Protein AF-A0A3M2G3R8-F1 (afdb_monomer)

Secondary structure (DSSP, 8-state):
-TTHHHHHHHHHHT----PPPTTS-HHHHHHHHHHHHHHHHHHHHHHHHHHHHHHHHHHHHHS-HHHHHHHHTS---HHHHHHHHHHHHHHHHHHHHHHHHTS-HHHHHHHHS-----SHHHHT----

pLDDT: mean 72.41, std 13.6, range [42.31, 92.12]

Solvent-accessible surface area (backbone atoms only — not comparable to full-atom values): 7640 Å² total; per-residue (Å²): 111,77,71,47,51,64,51,44,50,51,62,59,66,53,67,73,73,68,79,70,71,93,89,58,68,57,68,61,60,50,54,52,54,50,50,53,51,51,52,50,51,52,54,51,52,52,51,52,51,51,52,28,51,51,39,39,56,47,42,72,74,71,54,58,60,67,65,50,17,67,74,72,72,46,87,76,48,76,66,54,50,51,52,52,20,46,54,53,35,52,51,50,53,50,51,50,53,49,55,58,69,70,55,53,68,66,59,56,46,54,71,74,41,75,81,75,86,64,74,68,64,64,74,67,59,77,90,125

Radius of gyration: 24.63 Å; Cα contacts (8 Å, |Δi|>4): 35; chains: 1; bounding box: 46×46×80 Å

Foldseek 3Di:
DLVVVLVVVVVVLVVVPDPDDPDDPPVVVVVVSVVVSVVVSVVVVVVLVVQLVVLLVVCVVPPDQVVVCVVVVHRDDSVSSSVVSSVVSVVVVVVVVVVVVVDDPVNVCVVVDVPDDDPVVVVPDDDD

Structure (mmCIF, N/CA/C/O backbone):
data_AF-A0A3M2G3R8-F1
#
_entry.id   AF-A0A3M2G3R8-F1
#
loop_
_atom_site.group_PDB
_atom_site.id
_atom_site.type_symbol
_atom_site.label_atom_id
_atom_site.label_alt_id
_atom_site.label_comp_id
_atom_site.label_asym_id
_atom_site.label_entity_id
_atom_site.label_seq_id
_atom_site.pdbx_PDB_ins_code
_atom_site.Cartn_x
_atom_site.Cartn_y
_atom_site.Cartn_z
_atom_site.occupancy
_atom_site.B_iso_or_equiv
_atom_site.auth_seq_id
_atom_site.auth_comp_id
_atom_site.auth_asym_id
_atom_site.auth_atom_id
_atom_site.pdbx_PDB_model_num
ATOM 1 N N . LEU A 1 1 ? 2.621 -13.246 3.228 1.00 53.41 1 LEU A N 1
ATOM 2 C CA . LEU A 1 1 ? 2.090 -12.789 1.923 1.00 53.41 1 LEU A CA 1
ATOM 3 C C . LEU A 1 1 ? 2.399 -11.322 1.632 1.00 53.41 1 LEU A C 1
ATOM 5 O O . LEU A 1 1 ? 3.112 -11.093 0.673 1.00 53.41 1 LEU A O 1
ATOM 9 N N . GLY A 1 2 ? 1.994 -10.328 2.431 1.00 52.25 2 GLY A N 1
ATOM 10 C CA . GLY A 1 2 ? 2.169 -8.938 1.958 1.00 52.25 2 GLY A CA 1
ATOM 11 C C . GLY A 1 2 ? 3.574 -8.309 2.031 1.00 52.25 2 GLY A C 1
ATOM 12 O O . GLY A 1 2 ? 3.757 -7.271 1.418 1.00 52.25 2 GLY A O 1
ATOM 13 N N . ILE A 1 3 ? 4.599 -8.910 2.670 1.00 48.69 3 ILE A N 1
ATOM 14 C CA . ILE A 1 3 ? 6.002 -8.450 2.438 1.00 48.69 3 ILE A CA 1
ATOM 15 C C . ILE A 1 3 ? 6.475 -9.013 1.090 1.00 48.69 3 ILE A C 1
ATOM 17 O O . ILE A 1 3 ? 7.320 -8.450 0.408 1.00 48.69 3 ILE A O 1
ATOM 21 N N . GLY A 1 4 ? 5.859 -10.123 0.679 1.00 53.94 4 GLY A N 1
ATOM 22 C CA . GLY A 1 4 ? 6.132 -10.815 -0.563 1.00 53.94 4 GLY A CA 1
ATOM 23 C C . GLY A 1 4 ? 5.733 -10.016 -1.791 1.00 53.94 4 GLY A C 1
ATOM 24 O O . GLY A 1 4 ? 6.332 -10.244 -2.815 1.00 53.94 4 GLY A O 1
ATOM 25 N N . VAL A 1 5 ? 4.799 -9.065 -1.728 1.00 61.03 5 VAL A N 1
ATOM 26 C CA . VAL A 1 5 ? 4.413 -8.291 -2.922 1.00 61.03 5 VAL A CA 1
ATOM 27 C C . VAL A 1 5 ? 5.521 -7.319 -3.351 1.00 61.03 5 VAL A C 1
ATOM 29 O O . VAL A 1 5 ? 5.982 -7.456 -4.478 1.00 61.03 5 VAL A O 1
ATOM 32 N N . PRO A 1 6 ? 6.053 -6.422 -2.493 1.00 55.19 6 PRO A N 1
ATOM 33 C CA . PRO A 1 6 ? 7.213 -5.611 -2.868 1.00 55.19 6 PRO A CA 1
ATOM 34 C C . PRO A 1 6 ? 8.477 -6.455 -3.090 1.00 55.19 6 PRO A C 1
ATOM 36 O O . PRO A 1 6 ? 9.268 -6.133 -3.968 1.00 55.19 6 PRO A O 1
ATOM 39 N N . VAL A 1 7 ? 8.658 -7.565 -2.363 1.00 53.53 7 VAL A N 1
ATOM 40 C CA . VAL A 1 7 ? 9.801 -8.477 -2.567 1.00 53.53 7 VAL A CA 1
ATOM 41 C C . VAL A 1 7 ? 9.703 -9.251 -3.888 1.00 53.53 7 VAL A C 1
ATOM 43 O O . VAL A 1 7 ? 10.709 -9.413 -4.563 1.00 53.53 7 VAL A O 1
ATOM 46 N N . VAL A 1 8 ? 8.518 -9.701 -4.305 1.00 60.44 8 VAL A N 1
ATOM 47 C CA . VAL A 1 8 ? 8.288 -10.362 -5.602 1.00 60.44 8 VAL A CA 1
ATOM 48 C C . VAL A 1 8 ? 8.349 -9.342 -6.725 1.00 60.44 8 VAL A C 1
ATOM 50 O O . VAL A 1 8 ? 8.957 -9.638 -7.737 1.00 60.44 8 VAL A 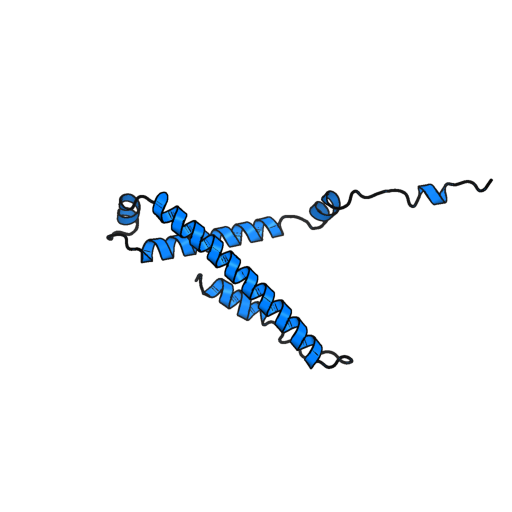O 1
ATOM 53 N N . VAL A 1 9 ? 7.826 -8.125 -6.545 1.00 56.41 9 VAL A N 1
ATOM 54 C CA . VAL A 1 9 ? 8.047 -7.025 -7.495 1.00 56.41 9 VAL A CA 1
ATOM 55 C C . VAL A 1 9 ? 9.542 -6.748 -7.638 1.00 56.41 9 VAL A C 1
ATOM 57 O O . VAL A 1 9 ? 10.000 -6.618 -8.760 1.00 56.41 9 VAL A O 1
ATOM 60 N N . LEU A 1 10 ? 10.332 -6.753 -6.562 1.00 58.97 10 LEU A N 1
ATOM 61 C CA . LEU A 1 10 ? 11.794 -6.641 -6.637 1.00 58.97 10 LEU A CA 1
ATOM 62 C C . LEU A 1 10 ? 12.451 -7.816 -7.373 1.00 58.97 10 LEU A C 1
ATOM 64 O O . LEU A 1 10 ? 13.301 -7.595 -8.225 1.00 58.97 10 LEU A O 1
ATOM 68 N N . VAL A 1 11 ? 12.064 -9.053 -7.059 1.00 58.12 11 VAL A N 1
ATOM 69 C CA . VAL A 1 11 ? 12.643 -10.276 -7.647 1.00 58.12 11 VAL A CA 1
ATOM 70 C C . VAL A 1 11 ? 12.239 -10.459 -9.116 1.00 58.12 11 VAL A C 1
ATOM 72 O O . VAL A 1 11 ? 13.046 -10.932 -9.905 1.00 58.12 11 VAL A O 1
ATOM 75 N N . VAL A 1 12 ? 11.026 -10.056 -9.498 1.00 56.59 12 VAL A N 1
ATOM 76 C CA . VAL A 1 12 ? 10.495 -10.114 -10.873 1.00 56.59 12 VAL A CA 1
ATOM 77 C C . VAL A 1 12 ? 10.918 -8.891 -11.685 1.00 56.59 12 VAL A C 1
ATOM 79 O O . VAL A 1 12 ? 11.179 -9.014 -12.870 1.00 56.59 12 VAL A O 1
ATOM 82 N N . SER A 1 13 ? 11.078 -7.716 -11.073 1.00 52.50 13 SER A N 1
ATOM 83 C CA . SER A 1 13 ? 11.690 -6.563 -11.759 1.00 52.50 13 SER A CA 1
ATOM 84 C C . SER A 1 13 ? 13.213 -6.698 -11.871 1.00 52.50 13 SER A C 1
ATOM 86 O O . SER A 1 13 ? 13.836 -6.019 -12.683 1.00 52.50 13 SER A O 1
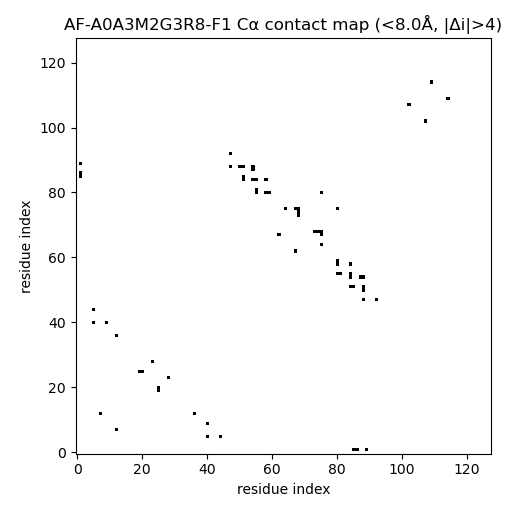ATOM 88 N N . ALA A 1 14 ? 13.818 -7.602 -11.091 1.00 49.66 14 ALA A N 1
ATOM 89 C CA . ALA A 1 14 ? 15.188 -8.070 -11.284 1.00 49.66 14 ALA A CA 1
ATOM 90 C C . ALA A 1 14 ? 15.341 -9.010 -12.497 1.00 49.66 14 ALA A C 1
ATOM 92 O O . ALA A 1 14 ? 16.427 -9.553 -12.698 1.00 49.66 14 ALA A O 1
ATOM 93 N N . ASP A 1 15 ? 14.327 -9.119 -13.365 1.00 49.16 15 ASP A N 1
ATOM 94 C CA . ASP A 1 15 ? 14.453 -9.704 -14.708 1.00 49.16 15 ASP A CA 1
ATOM 95 C C . ASP A 1 15 ? 15.342 -8.870 -15.661 1.00 49.16 15 ASP A C 1
ATOM 97 O O . ASP A 1 15 ? 15.411 -9.109 -16.858 1.00 49.16 15 ASP A O 1
ATOM 101 N N . LEU A 1 16 ? 16.149 -7.943 -15.132 1.00 46.34 16 LEU A N 1
ATOM 102 C CA . LEU A 1 16 ? 17.325 -7.387 -15.810 1.00 46.34 16 LEU A CA 1
ATOM 103 C C . LEU A 1 16 ? 18.528 -8.341 -15.738 1.00 46.34 16 LEU A C 1
ATOM 105 O O . LEU A 1 16 ? 19.676 -7.935 -15.558 1.00 46.34 16 LEU A O 1
ATOM 109 N N . TRP A 1 17 ? 18.268 -9.628 -15.950 1.00 52.16 17 TRP A N 1
ATOM 110 C CA . TRP A 1 17 ? 19.279 -10.613 -16.321 1.00 52.16 17 TRP A CA 1
ATOM 111 C C . TRP A 1 17 ? 19.597 -10.551 -17.826 1.00 52.16 17 TRP A C 1
ATOM 113 O O . TRP A 1 17 ? 20.015 -11.545 -18.425 1.00 52.16 17 TRP A O 1
ATOM 123 N N . GLU A 1 18 ? 19.418 -9.390 -18.466 1.00 42.31 18 GLU A N 1
ATOM 124 C CA . GLU A 1 18 ? 19.682 -9.240 -19.892 1.00 42.31 18 GLU A CA 1
ATOM 125 C C . GLU A 1 18 ? 21.175 -8.992 -20.140 1.00 42.31 18 GLU A C 1
ATOM 127 O O . GLU A 1 18 ? 21.725 -7.891 -20.038 1.00 42.31 18 GLU A O 1
ATOM 132 N N . ARG A 1 19 ? 21.845 -10.109 -20.436 1.00 52.69 19 ARG A N 1
ATOM 133 C CA . ARG A 1 19 ? 23.193 -10.196 -20.997 1.00 52.69 19 ARG A CA 1
ATOM 134 C C . ARG A 1 19 ? 23.256 -9.319 -22.246 1.00 52.69 19 ARG A C 1
ATOM 136 O O . ARG A 1 19 ? 22.532 -9.550 -23.204 1.00 52.69 19 ARG A O 1
ATOM 143 N N . GLY A 1 20 ? 24.104 -8.292 -22.208 1.00 49.84 20 GLY A N 1
ATOM 144 C CA . GLY A 1 20 ? 23.960 -7.162 -23.121 1.00 49.84 20 GLY A CA 1
ATOM 145 C C . GLY A 1 20 ? 24.155 -7.458 -24.609 1.00 49.84 20 GLY A C 1
ATOM 146 O O . GLY A 1 20 ? 24.892 -8.366 -24.984 1.00 49.84 20 GLY A O 1
ATOM 147 N N . GLY A 1 21 ? 23.564 -6.603 -25.439 1.00 47.50 21 GLY A N 1
ATOM 148 C CA . GLY A 1 21 ? 23.777 -6.546 -26.884 1.00 47.50 21 GLY A CA 1
ATOM 149 C C . GLY A 1 21 ? 24.892 -5.576 -27.286 1.00 47.50 21 GLY A C 1
ATOM 150 O O . GLY A 1 21 ? 25.214 -4.630 -26.565 1.00 47.50 21 GLY A O 1
ATOM 151 N N . ASP A 1 22 ? 25.513 -5.871 -28.422 1.00 53.53 22 ASP A N 1
ATOM 152 C CA . ASP A 1 22 ? 26.754 -5.277 -28.911 1.00 53.53 22 ASP A CA 1
ATOM 153 C C . ASP A 1 22 ? 26.608 -3.806 -29.342 1.00 53.53 22 ASP A C 1
ATOM 155 O O . ASP A 1 22 ? 25.718 -3.452 -30.109 1.00 53.53 22 ASP A O 1
ATOM 159 N N . GLY A 1 23 ? 27.525 -2.949 -28.871 1.00 57.56 23 GLY A N 1
ATOM 160 C CA . GLY A 1 23 ? 27.742 -1.597 -29.413 1.00 57.56 23 GLY A CA 1
ATOM 161 C C . GLY A 1 23 ? 27.763 -0.451 -28.393 1.00 57.56 23 GLY A C 1
ATOM 162 O O . GLY A 1 23 ? 28.436 0.550 -28.623 1.00 57.56 23 GLY A O 1
ATOM 163 N N . VAL A 1 24 ? 27.118 -0.603 -27.233 1.00 56.00 24 VAL A N 1
ATOM 164 C CA . VAL A 1 24 ? 27.197 0.343 -26.099 1.00 56.00 24 VAL A CA 1
ATOM 165 C C . VAL A 1 24 ? 27.927 -0.346 -24.946 1.00 56.00 24 VAL A C 1
ATOM 167 O O . VAL A 1 24 ? 27.760 -1.549 -24.746 1.00 56.00 24 VAL A O 1
ATOM 170 N N . ARG A 1 25 ? 28.754 0.379 -24.173 1.00 60.22 25 ARG A N 1
ATOM 171 C CA . ARG A 1 25 ? 29.361 -0.163 -22.942 1.00 60.22 25 ARG A CA 1
ATOM 172 C C . ARG A 1 25 ? 28.232 -0.690 -22.049 1.00 60.22 25 ARG A C 1
ATOM 174 O O . ARG A 1 25 ? 27.542 0.104 -21.418 1.00 60.22 25 ARG A O 1
ATOM 181 N N . ARG A 1 26 ? 28.052 -2.019 -22.011 1.00 57.88 26 ARG A N 1
ATOM 182 C CA . ARG A 1 26 ? 26.993 -2.752 -21.281 1.00 57.88 26 ARG A CA 1
ATOM 183 C C . ARG A 1 26 ? 26.772 -2.212 -19.857 1.00 57.88 26 ARG A C 1
ATOM 185 O O . ARG A 1 26 ? 25.651 -2.121 -19.381 1.00 57.88 26 ARG A O 1
ATOM 192 N N . GLU A 1 27 ? 27.851 -1.765 -19.230 1.00 56.12 27 GLU A N 1
ATOM 193 C CA . GLU A 1 27 ? 27.914 -1.141 -17.908 1.00 56.12 27 GLU A CA 1
ATOM 194 C C . GLU A 1 27 ? 27.058 0.137 -17.754 1.00 56.12 27 GLU A C 1
ATOM 196 O O . GLU A 1 27 ? 26.409 0.324 -16.729 1.00 56.12 27 GLU A O 1
ATOM 201 N N . GLN A 1 28 ? 26.985 0.998 -18.774 1.00 59.56 28 GLN A N 1
ATOM 202 C CA . GLN A 1 28 ? 26.231 2.258 -18.714 1.00 59.56 28 GLN A CA 1
ATOM 203 C C . GLN A 1 28 ? 24.715 2.033 -18.816 1.00 59.56 28 GLN A C 1
ATOM 205 O O . GLN A 1 28 ? 23.939 2.708 -18.141 1.00 59.56 28 GLN A O 1
ATOM 210 N N . VAL A 1 29 ? 24.300 1.044 -19.612 1.00 60.47 29 VAL A N 1
ATOM 211 C CA . VAL A 1 29 ? 22.892 0.632 -19.739 1.00 60.47 29 VAL A CA 1
ATOM 212 C C . VAL A 1 29 ? 22.409 -0.026 -18.442 1.00 60.47 29 VAL A C 1
ATOM 214 O O . VAL A 1 29 ? 21.307 0.256 -17.975 1.00 60.47 29 VAL A O 1
ATOM 217 N N . VAL A 1 30 ? 23.264 -0.830 -17.802 1.00 60.94 30 VAL A N 1
ATOM 218 C CA . VAL A 1 30 ? 22.959 -1.468 -16.511 1.00 60.94 30 VAL A CA 1
ATOM 219 C C . VAL A 1 30 ? 22.788 -0.430 -15.401 1.00 60.94 30 VAL A C 1
ATOM 221 O O . VAL A 1 30 ? 21.806 -0.486 -14.665 1.00 60.94 30 VAL A O 1
ATOM 224 N N . LEU A 1 31 ? 23.692 0.548 -15.291 1.00 68.62 31 LEU A N 1
ATOM 225 C CA . LEU A 1 31 ? 23.617 1.576 -14.243 1.00 68.62 31 LEU A CA 1
ATOM 226 C C . LEU A 1 31 ? 22.357 2.448 -14.355 1.00 68.62 31 LEU A C 1
ATOM 228 O O . LEU A 1 31 ? 21.736 2.776 -13.338 1.00 68.62 31 LEU A O 1
ATOM 232 N N . PHE A 1 32 ? 21.956 2.801 -15.578 1.00 67.75 32 PHE A N 1
ATOM 233 C CA . PHE A 1 32 ? 20.748 3.595 -15.800 1.00 67.75 32 PHE A CA 1
ATOM 234 C C . PHE A 1 32 ? 19.477 2.821 -15.428 1.00 67.75 32 PHE A C 1
ATOM 236 O O . PHE A 1 32 ? 18.656 3.319 -14.656 1.00 67.75 32 PHE A O 1
ATOM 243 N N . ASN A 1 33 ? 19.347 1.575 -15.889 1.00 65.38 33 ASN A N 1
ATOM 244 C CA . ASN A 1 33 ? 18.187 0.739 -15.578 1.00 65.38 33 ASN A CA 1
ATOM 245 C C . ASN A 1 33 ? 18.095 0.407 -14.079 1.00 65.38 33 ASN A C 1
ATOM 247 O O . ASN A 1 33 ? 17.002 0.428 -13.516 1.00 65.38 33 ASN A O 1
ATOM 251 N N . MET A 1 34 ? 19.233 0.200 -13.406 1.00 67.88 34 MET A N 1
ATOM 252 C CA . MET A 1 34 ? 19.287 0.011 -11.951 1.00 67.88 34 MET A CA 1
ATOM 253 C C . MET A 1 34 ? 18.775 1.232 -11.185 1.00 67.88 34 MET A C 1
ATOM 255 O O . MET A 1 34 ? 18.042 1.082 -10.210 1.00 67.88 34 MET A O 1
ATOM 259 N N . THR A 1 35 ? 19.133 2.438 -11.629 1.00 76.12 35 THR A N 1
ATOM 260 C CA . THR A 1 35 ? 18.695 3.683 -10.983 1.00 76.12 35 THR A CA 1
ATOM 261 C C . THR A 1 35 ? 17.191 3.870 -11.145 1.00 76.12 35 THR A C 1
ATOM 263 O O . THR A 1 35 ? 16.492 4.086 -10.160 1.00 76.12 35 THR A O 1
ATOM 266 N N . THR A 1 36 ? 16.678 3.696 -12.365 1.00 77.19 36 THR A N 1
ATOM 267 C CA . THR A 1 36 ? 15.240 3.769 -12.653 1.00 77.19 36 THR A CA 1
ATOM 268 C C . THR A 1 36 ? 14.456 2.756 -11.822 1.00 77.19 36 THR A C 1
ATOM 270 O O . THR A 1 36 ? 13.471 3.115 -11.178 1.00 77.19 36 THR A O 1
ATOM 273 N N . LEU A 1 37 ? 14.925 1.508 -11.756 1.00 70.56 37 LEU A N 1
ATOM 274 C CA . LEU A 1 37 ? 14.278 0.468 -10.966 1.00 70.56 37 LEU A CA 1
ATOM 275 C C . LEU A 1 37 ? 14.305 0.779 -9.464 1.00 70.56 37 LEU A C 1
ATOM 277 O O . LEU A 1 37 ? 13.293 0.616 -8.778 1.00 70.56 37 LEU A O 1
ATOM 281 N N . ALA A 1 38 ? 15.442 1.247 -8.951 1.00 72.38 38 ALA A N 1
ATOM 282 C CA . ALA A 1 38 ? 15.582 1.623 -7.550 1.00 72.38 38 ALA A CA 1
ATOM 283 C C . ALA A 1 38 ? 14.631 2.770 -7.187 1.00 72.38 38 ALA A C 1
ATOM 285 O O . ALA A 1 38 ? 13.929 2.693 -6.178 1.00 72.38 38 ALA A O 1
ATOM 286 N N . THR A 1 39 ? 14.551 3.801 -8.030 1.00 82.75 39 THR A N 1
ATOM 287 C CA . THR A 1 39 ? 13.645 4.935 -7.827 1.00 82.75 39 THR A CA 1
ATOM 288 C C . THR A 1 39 ? 12.180 4.506 -7.882 1.00 82.75 39 THR A C 1
ATOM 290 O O . THR A 1 39 ? 11.417 4.880 -6.991 1.00 82.75 39 THR A O 1
ATOM 293 N N . LEU A 1 40 ? 11.782 3.691 -8.866 1.00 80.69 40 LEU A N 1
ATOM 294 C CA . LEU A 1 40 ? 10.410 3.181 -8.972 1.00 80.69 40 LEU A CA 1
ATOM 295 C C . LEU A 1 40 ? 10.033 2.317 -7.767 1.00 80.69 40 LEU A C 1
ATOM 297 O O . LEU A 1 40 ? 8.967 2.507 -7.186 1.00 80.69 40 LEU A O 1
ATOM 301 N N . THR A 1 41 ? 10.923 1.418 -7.346 1.00 72.25 41 THR A N 1
ATOM 302 C CA . THR A 1 41 ? 10.705 0.568 -6.168 1.00 72.25 41 THR A CA 1
ATOM 303 C C . THR A 1 41 ? 10.537 1.415 -4.913 1.00 72.25 41 THR A C 1
ATOM 305 O O . THR A 1 41 ? 9.617 1.182 -4.130 1.00 72.25 41 THR A O 1
ATOM 308 N N . LEU A 1 42 ? 11.406 2.407 -4.713 1.00 79.50 42 LEU A N 1
ATOM 309 C CA . LEU A 1 42 ? 11.337 3.285 -3.551 1.00 79.50 42 LEU A CA 1
ATOM 310 C C . LEU A 1 42 ? 10.027 4.077 -3.555 1.00 79.50 42 LEU A C 1
ATOM 312 O O . LEU A 1 42 ? 9.328 4.091 -2.545 1.00 79.50 42 LEU A O 1
ATOM 316 N N . GLY A 1 43 ? 9.657 4.670 -4.692 1.00 84.25 43 GLY A N 1
ATOM 317 C CA . GLY A 1 43 ? 8.401 5.406 -4.837 1.00 84.25 43 GLY A CA 1
ATOM 318 C C . GLY A 1 43 ? 7.174 4.536 -4.557 1.00 84.25 43 GLY A C 1
ATOM 319 O O . GLY A 1 43 ? 6.313 4.916 -3.763 1.00 84.25 43 GLY A O 1
ATOM 320 N N . LEU A 1 44 ? 7.119 3.338 -5.142 1.00 81.81 44 LEU A N 1
ATOM 321 C CA . LEU A 1 44 ? 5.999 2.415 -4.967 1.00 81.81 44 LEU A CA 1
ATOM 322 C C . LEU A 1 44 ? 5.937 1.849 -3.540 1.00 81.81 44 LEU A C 1
ATOM 324 O O . LEU A 1 44 ? 4.854 1.720 -2.971 1.00 81.81 44 LEU A O 1
ATOM 328 N N . GLY A 1 45 ? 7.093 1.576 -2.932 1.00 82.00 45 GLY A N 1
ATOM 329 C CA . GLY A 1 45 ? 7.204 1.172 -1.533 1.00 82.00 45 GLY A CA 1
ATOM 330 C C . GLY A 1 45 ? 6.695 2.252 -0.578 1.00 82.00 45 GLY A C 1
ATOM 331 O O . GLY A 1 45 ? 5.908 1.953 0.319 1.00 82.00 45 GLY A O 1
ATOM 332 N N . VAL A 1 46 ? 7.072 3.516 -0.798 1.00 84.81 46 VAL A N 1
ATOM 333 C CA . VAL A 1 46 ? 6.574 4.655 -0.010 1.00 84.81 46 VAL A CA 1
ATOM 334 C C . VAL A 1 46 ? 5.061 4.816 -0.172 1.00 84.81 46 VAL A C 1
ATOM 336 O O . VAL A 1 46 ? 4.360 4.965 0.829 1.00 84.81 46 VAL A O 1
ATOM 339 N N . LEU A 1 47 ? 4.538 4.729 -1.400 1.00 86.81 47 LEU A N 1
ATOM 340 C CA . LEU A 1 47 ? 3.099 4.822 -1.651 1.00 86.81 47 LEU A CA 1
ATOM 341 C C . LEU A 1 47 ? 2.327 3.693 -0.954 1.00 86.81 47 LEU A C 1
ATOM 343 O O . LEU A 1 47 ? 1.322 3.955 -0.295 1.00 86.81 47 LEU A O 1
ATOM 347 N N . TYR A 1 48 ? 2.815 2.454 -1.039 1.00 84.31 48 TYR A N 1
ATOM 348 C CA . TYR A 1 48 ? 2.213 1.315 -0.348 1.00 84.31 48 TYR A CA 1
ATOM 349 C C . TYR A 1 48 ? 2.158 1.545 1.167 1.00 84.31 48 TYR A C 1
ATOM 351 O O . TYR A 1 48 ? 1.113 1.351 1.786 1.00 84.31 48 TYR A O 1
ATOM 359 N N . LEU A 1 49 ? 3.265 2.001 1.765 1.00 86.69 49 LEU A N 1
ATOM 360 C CA . LEU A 1 49 ? 3.324 2.300 3.196 1.00 86.69 49 LEU A CA 1
ATOM 361 C C . LEU A 1 49 ? 2.362 3.426 3.591 1.00 86.69 49 LEU A C 1
ATOM 363 O O . LEU A 1 49 ? 1.749 3.340 4.652 1.00 86.69 49 LEU A O 1
ATOM 367 N N . ALA A 1 50 ? 2.186 4.444 2.746 1.00 90.00 50 ALA A N 1
ATOM 368 C CA . ALA A 1 50 ? 1.231 5.522 2.987 1.00 90.00 50 ALA A CA 1
ATOM 369 C C . ALA A 1 50 ? -0.221 5.017 2.980 1.00 90.00 50 ALA A C 1
ATOM 371 O O . ALA A 1 50 ? -0.969 5.295 3.919 1.00 90.00 50 ALA A O 1
ATOM 372 N N . VAL A 1 51 ? -0.613 4.227 1.972 1.00 90.75 51 VAL A N 1
ATOM 373 C CA . VAL A 1 51 ? -1.959 3.623 1.911 1.00 90.75 51 VAL A CA 1
ATOM 374 C C . VAL A 1 51 ? -2.174 2.682 3.095 1.00 90.75 51 VAL A C 1
ATOM 376 O O . VAL A 1 51 ? -3.234 2.708 3.718 1.00 90.75 51 VAL A O 1
ATOM 379 N N . TRP A 1 52 ? -1.155 1.904 3.461 1.00 87.56 52 TRP A N 1
ATOM 380 C CA . TRP A 1 52 ? -1.213 1.017 4.616 1.00 87.56 52 TRP A CA 1
ATOM 381 C C . TRP A 1 52 ? -1.383 1.762 5.941 1.00 87.56 52 TRP A C 1
ATOM 383 O O . TRP A 1 52 ? -2.227 1.383 6.756 1.00 87.56 52 TRP A O 1
ATOM 393 N N . ALA A 1 53 ? -0.628 2.840 6.153 1.00 90.00 53 ALA A N 1
ATOM 394 C CA . ALA A 1 53 ? -0.752 3.676 7.342 1.00 90.00 53 ALA A CA 1
ATOM 395 C C . ALA A 1 53 ? -2.146 4.313 7.428 1.00 90.00 53 ALA A C 1
ATOM 397 O O . ALA A 1 53 ? -2.751 4.333 8.501 1.00 90.00 53 ALA A O 1
ATOM 398 N N . LEU A 1 54 ? -2.689 4.765 6.293 1.00 92.12 54 LEU A N 1
ATOM 399 C CA . LEU A 1 54 ? -4.039 5.314 6.219 1.00 92.12 54 LEU A CA 1
ATOM 400 C C . LEU A 1 54 ? -5.098 4.247 6.523 1.00 92.12 54 LEU A C 1
ATOM 402 O O . LEU A 1 54 ? -6.024 4.504 7.291 1.00 92.12 54 LEU A O 1
ATOM 406 N N . ALA A 1 55 ? -4.937 3.035 5.988 1.00 90.88 55 ALA A N 1
ATOM 407 C CA . ALA A 1 55 ? -5.807 1.906 6.296 1.00 90.88 55 ALA A CA 1
ATOM 408 C C . ALA A 1 55 ? -5.745 1.544 7.785 1.00 90.88 55 ALA A C 1
ATOM 410 O O . ALA A 1 55 ? -6.781 1.277 8.386 1.00 90.88 55 ALA A O 1
ATOM 411 N N . TRP A 1 56 ? -4.558 1.569 8.397 1.00 87.56 56 TRP A N 1
ATOM 412 C CA . TRP A 1 56 ? -4.372 1.300 9.824 1.00 87.56 56 TRP A CA 1
ATOM 413 C C . TRP A 1 56 ? -5.028 2.350 10.718 1.00 87.56 56 TRP A C 1
ATOM 415 O O . TRP A 1 56 ? -5.781 1.988 11.623 1.00 87.56 56 TRP A O 1
ATOM 425 N N . ALA A 1 57 ? -4.841 3.634 10.410 1.00 89.81 57 ALA A N 1
ATOM 426 C CA . ALA A 1 57 ? -5.549 4.720 11.082 1.00 89.81 57 ALA A CA 1
ATOM 427 C C . ALA A 1 57 ? -7.072 4.592 10.908 1.00 89.81 57 ALA A C 1
ATOM 429 O O . ALA A 1 57 ? -7.825 4.716 11.873 1.00 89.81 57 ALA A O 1
ATOM 430 N N . GLY A 1 58 ? -7.527 4.271 9.694 1.00 90.62 58 GLY A N 1
ATOM 431 C CA . GLY A 1 58 ? -8.935 4.027 9.397 1.00 90.62 58 GLY A CA 1
ATOM 432 C C . GLY A 1 58 ? -9.501 2.858 10.199 1.00 90.62 58 GLY A C 1
ATOM 433 O O . GLY A 1 58 ? -10.566 2.984 10.793 1.00 90.62 58 GLY A O 1
ATOM 434 N N . ALA A 1 59 ? -8.778 1.742 10.292 1.00 89.38 59 ALA A N 1
ATOM 435 C CA . ALA A 1 59 ? -9.215 0.586 11.062 1.00 89.38 59 ALA A CA 1
ATOM 436 C C . ALA A 1 59 ? -9.326 0.903 12.558 1.00 89.38 59 ALA A C 1
ATOM 438 O O . ALA A 1 59 ? -10.300 0.493 13.181 1.00 89.38 59 ALA A O 1
ATOM 439 N N . ALA A 1 60 ? -8.398 1.683 13.121 1.00 85.12 60 ALA A N 1
ATOM 440 C CA . ALA A 1 60 ? -8.465 2.102 14.522 1.00 85.12 60 ALA A CA 1
ATOM 441 C C . ALA A 1 60 ? -9.736 2.912 14.852 1.00 85.12 60 ALA A C 1
ATOM 443 O O . ALA A 1 60 ? -10.223 2.849 15.978 1.00 85.12 60 ALA A O 1
ATOM 444 N N . VAL A 1 61 ? -10.285 3.649 13.878 1.00 88.62 61 VAL A N 1
ATOM 445 C CA . VAL A 1 61 ? -11.508 4.454 14.045 1.00 88.62 61 VAL A CA 1
ATOM 446 C C . VAL A 1 61 ? -12.774 3.671 13.679 1.00 88.62 61 VAL A C 1
ATOM 448 O O . VAL A 1 61 ? -13.794 3.800 14.351 1.00 88.62 61 VAL A O 1
ATOM 451 N N . LEU A 1 62 ? -12.730 2.877 12.607 1.00 88.75 62 LEU A N 1
ATOM 452 C CA . LEU A 1 62 ? -13.910 2.258 11.995 1.00 88.75 62 LEU A CA 1
ATOM 453 C C . LEU A 1 62 ? -14.208 0.846 12.516 1.00 88.75 62 LEU A C 1
ATOM 455 O O . LEU A 1 62 ? -15.355 0.405 12.456 1.00 88.75 62 LEU A O 1
ATOM 459 N N . VAL A 1 63 ? -13.201 0.113 13.000 1.00 85.88 63 VAL A N 1
ATOM 460 C CA . VAL A 1 63 ? -13.371 -1.282 13.429 1.00 85.88 63 VAL A CA 1
ATOM 461 C C . VAL A 1 63 ? -13.643 -1.334 14.927 1.00 85.88 63 VAL A C 1
ATOM 463 O O . VAL A 1 63 ? -12.768 -1.079 15.757 1.00 85.88 63 VAL A O 1
ATOM 466 N N . VAL A 1 64 ? -14.869 -1.730 15.269 1.00 84.81 64 VAL A N 1
ATOM 467 C CA . VAL A 1 64 ? -15.302 -1.931 16.653 1.00 84.81 64 VAL A CA 1
ATOM 468 C C . VAL A 1 64 ? -14.575 -3.136 17.247 1.00 84.81 64 VAL A C 1
ATOM 470 O O . VAL A 1 64 ? -14.783 -4.273 16.821 1.00 84.81 64 VAL A O 1
ATOM 473 N N . SER A 1 65 ? -13.766 -2.893 18.279 1.00 79.94 65 SER A N 1
ATOM 474 C CA . SER A 1 65 ? -12.922 -3.911 18.916 1.00 79.94 65 SER A CA 1
ATOM 475 C C . SER A 1 65 ? -13.695 -5.134 19.407 1.00 79.94 65 SER A C 1
ATOM 477 O O . SER A 1 65 ? -13.189 -6.239 19.290 1.00 79.94 65 SER A O 1
ATOM 479 N N . ARG A 1 66 ? -14.933 -4.970 19.897 1.00 80.12 66 ARG A N 1
ATOM 480 C CA . ARG A 1 66 ? -15.778 -6.100 20.331 1.00 80.12 66 ARG A CA 1
ATOM 481 C C . ARG A 1 66 ? -16.161 -7.025 19.179 1.00 80.12 66 ARG A C 1
ATOM 483 O O . ARG A 1 66 ? -15.974 -8.226 19.288 1.00 80.12 66 ARG A O 1
ATOM 490 N N . LEU A 1 67 ? -16.627 -6.461 18.063 1.00 82.81 67 LEU A N 1
ATOM 491 C CA . LEU A 1 67 ? -16.988 -7.247 16.877 1.00 82.81 67 LEU A CA 1
ATOM 492 C C . LEU A 1 67 ? -15.764 -7.947 16.284 1.00 82.81 67 LEU A C 1
ATOM 494 O O . LEU A 1 67 ? -15.857 -9.068 15.794 1.00 82.81 67 LEU A O 1
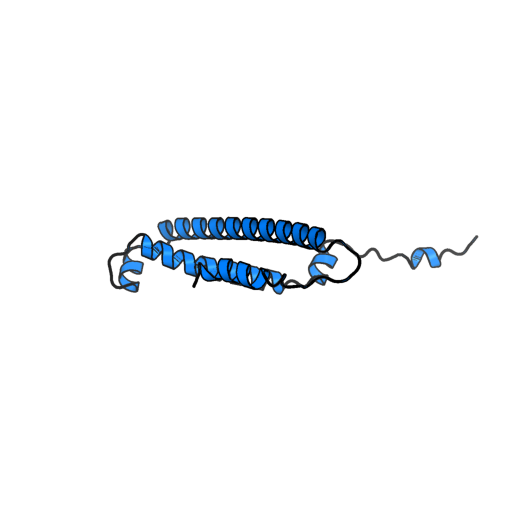ATOM 498 N N . PHE A 1 68 ? -14.607 -7.288 16.339 1.00 83.81 68 PHE A N 1
ATOM 499 C CA . PHE A 1 68 ? -13.366 -7.882 15.871 1.00 83.81 68 PHE A CA 1
ATOM 500 C C . PHE A 1 68 ? -12.843 -8.964 16.830 1.00 83.81 68 PHE A C 1
ATOM 502 O O . PHE A 1 68 ? -12.385 -10.001 16.363 1.00 83.81 68 PHE A O 1
ATOM 509 N N . ALA A 1 69 ? -12.991 -8.788 18.146 1.00 83.81 69 ALA A N 1
ATOM 510 C CA . ALA A 1 69 ? -12.667 -9.810 19.143 1.00 83.81 69 ALA A CA 1
ATOM 511 C C . ALA A 1 69 ? -13.530 -11.061 18.961 1.00 83.81 69 ALA A C 1
ATOM 513 O O . ALA A 1 69 ? -13.000 -12.169 18.957 1.00 83.81 69 ALA A O 1
ATOM 514 N N . ASP A 1 70 ? -14.833 -10.884 18.731 1.00 85.88 70 ASP A N 1
ATOM 515 C CA . ASP A 1 70 ? -15.754 -11.987 18.449 1.00 85.88 70 ASP A CA 1
ATOM 516 C C . ASP A 1 70 ? -15.371 -12.722 17.154 1.00 85.88 70 ASP A C 1
ATOM 518 O O . ASP A 1 70 ? -15.439 -13.948 17.091 1.00 85.88 70 ASP A O 1
ATOM 522 N N . ALA A 1 71 ? -14.921 -11.989 16.129 1.00 84.31 71 ALA A N 1
ATOM 523 C CA . ALA A 1 71 ? -14.495 -12.572 14.858 1.00 84.31 71 ALA A CA 1
ATOM 524 C C . ALA A 1 71 ? -13.172 -13.353 14.958 1.00 84.31 71 ALA A C 1
ATOM 526 O O . ALA A 1 71 ? -13.012 -14.373 14.288 1.00 84.31 71 ALA A O 1
ATOM 527 N N . VAL A 1 72 ? -12.215 -12.874 15.758 1.00 85.06 72 VAL A N 1
ATOM 528 C CA . VAL A 1 72 ? -10.884 -13.493 15.898 1.00 85.06 72 VAL A CA 1
ATOM 529 C C . VAL A 1 72 ? -10.851 -14.520 17.047 1.00 85.06 72 VAL A C 1
ATOM 531 O O . VAL A 1 72 ? -9.983 -15.390 17.087 1.00 85.06 72 VAL A O 1
ATOM 534 N N . GLY A 1 73 ? -11.832 -14.485 17.953 1.00 84.50 73 GLY A N 1
ATOM 535 C CA . GLY A 1 73 ? -11.978 -15.427 19.066 1.00 84.50 73 GLY A CA 1
ATOM 536 C C . GLY A 1 73 ? -11.016 -15.183 20.232 1.00 84.50 73 GLY A C 1
ATOM 537 O O . GLY A 1 73 ? -10.871 -16.045 21.097 1.00 84.50 73 GLY A O 1
ATOM 538 N N . HIS A 1 74 ? -10.346 -14.029 20.264 1.00 83.88 74 HIS A N 1
ATOM 539 C CA . HIS A 1 74 ? -9.465 -13.609 21.351 1.00 83.88 74 HIS A CA 1
ATOM 540 C C . HIS A 1 74 ? -9.496 -12.088 21.540 1.00 83.88 74 HIS A C 1
ATOM 542 O O . HIS A 1 74 ? -10.027 -11.353 20.706 1.00 83.88 74 HIS A O 1
ATOM 548 N N . GLU A 1 75 ? -8.906 -11.599 22.636 1.00 83.69 75 GLU A N 1
ATOM 549 C CA . GLU A 1 75 ? -8.755 -10.159 22.854 1.00 83.69 75 GLU A CA 1
ATOM 550 C C . GLU A 1 75 ? -7.942 -9.528 21.721 1.00 83.69 75 GLU A C 1
ATOM 552 O O . GLU A 1 75 ? -6.866 -10.007 21.360 1.00 83.69 75 GLU A O 1
ATOM 557 N N . VAL A 1 76 ? -8.475 -8.457 21.139 1.00 85.12 76 VAL A N 1
ATOM 558 C CA . VAL A 1 76 ? -7.865 -7.792 19.988 1.00 85.12 76 VAL A CA 1
ATOM 559 C C . VAL A 1 76 ? -6.593 -7.071 20.407 1.00 85.12 76 VAL A C 1
ATOM 561 O O . VAL A 1 76 ? -6.604 -6.222 21.299 1.00 85.12 76 VAL A O 1
ATOM 564 N N . THR A 1 77 ? -5.509 -7.343 19.689 1.00 85.69 77 THR A N 1
ATOM 565 C CA . THR A 1 77 ? -4.224 -6.670 19.860 1.00 85.69 77 THR A CA 1
ATOM 566 C C . THR A 1 77 ? -3.933 -5.724 18.694 1.00 85.69 77 THR A C 1
ATOM 568 O O . THR A 1 77 ? -4.521 -5.810 17.614 1.00 85.69 77 THR A O 1
ATOM 571 N N . ALA A 1 78 ? -2.952 -4.834 18.870 1.00 81.56 78 ALA A N 1
ATOM 572 C CA . ALA A 1 78 ? -2.472 -3.967 17.790 1.00 81.56 78 ALA A CA 1
ATOM 573 C C . ALA A 1 78 ? -1.954 -4.760 16.572 1.00 81.56 78 ALA A C 1
ATOM 575 O O . ALA A 1 78 ? -2.033 -4.279 15.442 1.00 81.56 78 ALA A O 1
ATOM 576 N N . VAL A 1 79 ? -1.460 -5.986 16.786 1.00 81.25 79 VAL A N 1
ATOM 577 C CA . VAL A 1 79 ? -0.970 -6.876 15.723 1.00 81.25 79 VAL A CA 1
ATOM 578 C C . VAL A 1 79 ? -2.115 -7.367 14.834 1.00 81.25 79 VAL A C 1
ATOM 580 O O . VAL A 1 79 ? -1.918 -7.557 13.634 1.00 81.25 79 VAL A O 1
ATOM 583 N N . ASP A 1 80 ? -3.320 -7.524 15.377 1.00 85.62 80 ASP A N 1
ATOM 584 C CA . ASP A 1 80 ? -4.481 -7.981 14.607 1.00 85.62 80 ASP A CA 1
ATOM 585 C C . ASP A 1 80 ? -4.977 -6.892 13.660 1.00 85.62 80 ASP A C 1
ATOM 587 O O . ASP A 1 80 ? -5.210 -7.155 12.479 1.00 85.62 80 ASP A O 1
ATOM 591 N N . TYR A 1 81 ? -5.008 -5.643 14.135 1.00 84.75 81 TYR A N 1
ATOM 592 C CA . TYR A 1 81 ? -5.212 -4.474 13.278 1.00 84.75 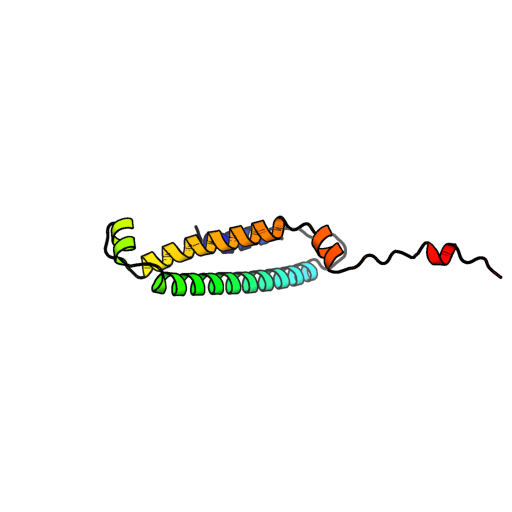81 TYR A CA 1
ATOM 593 C C . TYR A 1 81 ? -4.143 -4.386 12.190 1.00 84.75 81 TYR A C 1
ATOM 595 O O . TYR A 1 81 ? -4.467 -4.137 11.033 1.00 84.75 81 TYR A O 1
ATOM 603 N N . LEU A 1 82 ? -2.880 -4.639 12.546 1.00 84.75 82 LEU A N 1
ATOM 604 C CA . LEU A 1 82 ? -1.756 -4.636 11.614 1.00 84.75 82 LEU A CA 1
ATOM 605 C C . LEU A 1 82 ? -1.958 -5.639 10.471 1.00 84.75 82 LEU A C 1
ATOM 607 O O . LEU A 1 82 ? -1.761 -5.309 9.305 1.00 84.75 82 LEU A O 1
ATOM 611 N N . ARG A 1 83 ? -2.369 -6.869 10.802 1.00 84.50 83 ARG A N 1
ATOM 612 C CA . ARG A 1 83 ? -2.634 -7.942 9.832 1.00 84.50 83 ARG A CA 1
ATOM 613 C C . ARG A 1 83 ? -3.845 -7.634 8.962 1.00 84.50 83 ARG A C 1
ATOM 615 O O . ARG A 1 83 ? -3.778 -7.830 7.750 1.00 84.50 83 ARG A O 1
ATOM 622 N N . LEU A 1 84 ? -4.923 -7.144 9.568 1.00 88.62 84 LEU A N 1
ATOM 623 C CA . LEU A 1 84 ? -6.137 -6.750 8.861 1.00 88.62 84 LEU A CA 1
ATOM 624 C C . LEU A 1 84 ? -5.821 -5.691 7.805 1.00 88.62 84 LEU A C 1
ATOM 626 O O . LEU A 1 84 ? -6.106 -5.867 6.623 1.00 88.62 84 LEU A O 1
ATOM 630 N N . THR A 1 85 ? -5.175 -4.606 8.221 1.00 90.19 85 THR A N 1
ATOM 631 C CA . THR A 1 85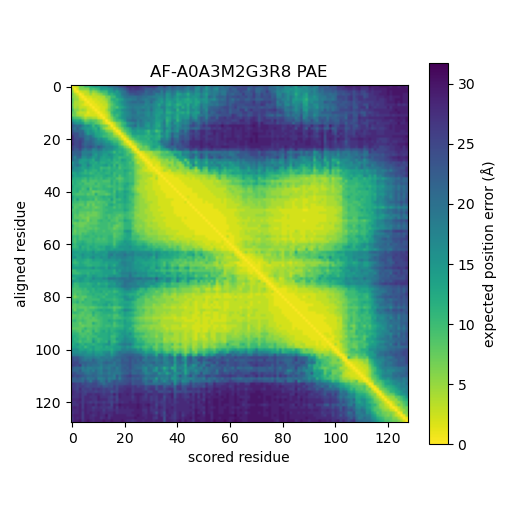 ? -4.927 -3.456 7.347 1.00 90.19 85 THR A CA 1
ATOM 632 C C . THR A 1 85 ? -3.918 -3.793 6.267 1.00 90.19 85 THR A C 1
ATOM 634 O O . THR A 1 85 ? -4.028 -3.300 5.148 1.00 90.19 85 THR A O 1
ATOM 637 N N . TRP A 1 86 ? -2.987 -4.698 6.553 1.00 85.06 86 TRP A N 1
ATOM 638 C CA . TRP A 1 86 ? -2.052 -5.242 5.579 1.00 85.06 86 TRP A CA 1
ATOM 639 C C . TRP A 1 86 ? -2.739 -5.983 4.428 1.00 85.06 86 TRP A C 1
ATOM 641 O O . TRP A 1 86 ? -2.435 -5.731 3.260 1.00 85.06 86 TRP A O 1
ATOM 651 N N . VAL A 1 87 ? -3.692 -6.867 4.741 1.00 84.56 87 VAL A N 1
ATOM 652 C CA . VAL A 1 87 ? -4.469 -7.597 3.727 1.00 84.56 87 VAL A CA 1
ATOM 653 C C . VAL A 1 87 ? -5.351 -6.634 2.934 1.00 84.56 87 VAL A C 1
ATOM 655 O O . VAL A 1 87 ? -5.325 -6.658 1.704 1.00 84.56 87 VAL A O 1
ATOM 658 N N . THR A 1 88 ? -6.063 -5.737 3.617 1.00 90.00 88 THR A N 1
ATOM 659 C CA . THR A 1 88 ? -6.922 -4.730 2.977 1.00 90.00 88 THR A CA 1
ATOM 660 C C . THR A 1 88 ? -6.134 -3.819 2.039 1.00 90.00 88 THR A C 1
ATOM 662 O O . THR A 1 88 ? -6.568 -3.567 0.919 1.00 90.00 88 THR A O 1
ATOM 665 N N . THR A 1 89 ? -4.949 -3.369 2.455 1.00 88.69 89 THR A N 1
ATOM 666 C CA . THR A 1 89 ? -4.075 -2.528 1.620 1.00 88.69 89 THR A CA 1
ATOM 667 C C . THR A 1 89 ? -3.604 -3.281 0.387 1.00 88.69 89 THR A C 1
ATOM 669 O O . THR A 1 89 ? -3.656 -2.740 -0.713 1.00 88.69 89 THR A O 1
ATOM 672 N N . SER A 1 90 ? -3.186 -4.541 0.547 1.00 84.88 90 SER A N 1
ATOM 673 C CA . SER A 1 90 ? -2.785 -5.379 -0.588 1.00 84.88 90 SER A CA 1
ATOM 674 C C . SER A 1 90 ? -3.921 -5.496 -1.609 1.00 84.88 90 SER A C 1
ATOM 676 O O . SER A 1 90 ? -3.693 -5.337 -2.804 1.00 84.88 90 SER A O 1
ATOM 678 N N . LEU A 1 91 ? -5.156 -5.705 -1.141 1.00 87.31 91 LEU A N 1
ATOM 679 C CA . LEU A 1 91 ? -6.333 -5.773 -2.005 1.00 87.31 91 LEU A CA 1
ATOM 680 C C . LEU A 1 91 ? -6.642 -4.429 -2.681 1.00 87.31 91 LEU A C 1
ATOM 682 O O . LEU A 1 91 ? -6.961 -4.409 -3.866 1.00 87.31 91 LEU A O 1
ATOM 686 N N . ALA A 1 92 ? -6.513 -3.314 -1.960 1.00 87.56 92 ALA A N 1
ATOM 687 C CA . ALA A 1 92 ? -6.723 -1.978 -2.511 1.00 87.56 92 ALA A CA 1
ATOM 688 C C . ALA A 1 92 ? -5.717 -1.655 -3.626 1.00 87.56 92 ALA A C 1
ATOM 690 O O . ALA A 1 92 ? -6.106 -1.164 -4.682 1.00 87.56 92 ALA A O 1
ATOM 691 N N . VAL A 1 93 ? -4.438 -1.984 -3.422 1.00 85.25 93 VAL A N 1
ATOM 692 C CA . VAL A 1 93 ? -3.388 -1.795 -4.434 1.00 85.25 93 VAL A CA 1
ATOM 693 C C . VAL A 1 93 ? -3.630 -2.691 -5.649 1.00 85.25 93 VAL A C 1
ATOM 695 O O . VAL A 1 93 ? -3.512 -2.215 -6.774 1.00 85.25 93 VAL A O 1
ATOM 698 N N . LEU A 1 94 ? -4.035 -3.951 -5.447 1.00 84.00 94 LEU A N 1
ATOM 699 C CA . LEU A 1 94 ? -4.433 -4.839 -6.546 1.00 84.00 94 LEU A CA 1
ATOM 700 C C . LEU A 1 94 ? -5.628 -4.279 -7.327 1.00 84.00 94 LEU A C 1
ATOM 702 O O . LEU A 1 94 ? -5.598 -4.263 -8.553 1.00 84.00 94 LEU A O 1
ATOM 706 N N . GLY A 1 95 ? -6.654 -3.783 -6.634 1.00 85.94 95 GLY A N 1
ATOM 707 C CA . GLY A 1 95 ? -7.813 -3.146 -7.259 1.00 85.94 95 GLY A CA 1
ATOM 708 C C . GLY A 1 95 ? -7.438 -1.890 -8.047 1.00 85.94 95 GLY A C 1
ATOM 709 O O . GLY A 1 95 ? -7.909 -1.714 -9.166 1.00 85.94 95 GLY A O 1
ATOM 710 N N . GLY A 1 96 ? -6.543 -1.058 -7.508 1.00 81.88 96 GLY A N 1
ATOM 711 C CA . GLY A 1 96 ? -6.022 0.122 -8.198 1.00 81.88 96 GLY A CA 1
ATOM 712 C C . GLY A 1 96 ? -5.224 -0.230 -9.454 1.00 81.88 96 GLY A C 1
ATOM 713 O O . GLY A 1 96 ? -5.435 0.377 -10.498 1.00 81.88 96 GLY A O 1
ATOM 714 N N . ALA A 1 97 ? -4.362 -1.248 -9.381 1.00 82.81 97 ALA A N 1
ATOM 715 C CA . ALA A 1 97 ? -3.595 -1.728 -10.530 1.00 82.81 97 ALA A CA 1
ATOM 716 C C . ALA A 1 97 ? -4.495 -2.335 -11.617 1.00 82.81 97 ALA A C 1
ATOM 718 O O . ALA A 1 97 ? -4.305 -2.054 -12.797 1.00 82.81 97 ALA A O 1
ATOM 719 N N . LEU A 1 98 ? -5.498 -3.130 -11.227 1.00 80.44 98 LEU A N 1
ATOM 720 C CA . LEU A 1 98 ? -6.494 -3.661 -12.159 1.00 80.44 98 LEU A CA 1
ATOM 721 C C . LEU A 1 98 ? -7.315 -2.538 -12.800 1.00 80.44 98 LEU A C 1
ATOM 723 O O . LEU A 1 98 ? -7.522 -2.565 -14.005 1.00 80.44 98 LEU A O 1
ATOM 727 N N . GLY A 1 99 ? -7.743 -1.538 -12.025 1.00 78.81 99 GLY A N 1
ATOM 728 C CA . GLY A 1 99 ? -8.461 -0.373 -12.547 1.00 78.81 99 GLY A CA 1
ATOM 729 C C . GLY A 1 99 ? -7.637 0.405 -13.571 1.00 78.81 99 GLY A C 1
ATOM 730 O O . GLY A 1 99 ? -8.129 0.680 -14.659 1.00 78.81 99 GLY A O 1
ATOM 731 N N . ALA A 1 100 ? -6.366 0.670 -13.260 1.00 77.31 100 ALA A N 1
ATOM 732 C CA . ALA A 1 100 ? -5.445 1.343 -14.172 1.00 77.31 100 ALA A CA 1
ATOM 733 C C . ALA A 1 100 ? -5.146 0.516 -15.435 1.00 77.31 100 ALA A C 1
ATOM 735 O O . ALA A 1 100 ? -5.006 1.076 -16.513 1.00 77.31 100 ALA A O 1
ATOM 736 N N . GLY A 1 101 ? -5.065 -0.815 -15.326 1.00 70.62 101 GLY A N 1
ATOM 737 C CA . GLY A 1 101 ? -4.809 -1.701 -16.467 1.00 70.62 101 GLY A CA 1
ATOM 738 C C . GLY A 1 101 ? -6.010 -1.916 -17.396 1.00 70.62 101 GLY A C 1
ATOM 739 O O . GLY A 1 101 ? -5.830 -2.342 -18.533 1.00 70.62 101 GLY A O 1
ATOM 740 N N . LEU A 1 102 ? -7.231 -1.642 -16.926 1.00 71.75 102 LEU A N 1
ATOM 741 C CA . LEU A 1 102 ? -8.451 -1.692 -17.742 1.00 71.75 102 LEU A CA 1
ATOM 742 C C . LEU A 1 102 ? -8.700 -0.390 -18.520 1.00 71.75 102 LEU A C 1
ATOM 744 O O . LEU A 1 102 ? -9.566 -0.356 -19.394 1.00 71.75 102 LEU A O 1
ATOM 748 N N . GLU A 1 103 ? -7.955 0.672 -18.221 1.00 68.62 103 GLU A N 1
ATOM 749 C CA . GLU A 1 103 ? -8.018 1.937 -18.939 1.00 68.62 103 GLU A CA 1
ATOM 750 C C . GLU A 1 103 ? -7.144 1.835 -20.201 1.00 68.62 103 GLU A C 1
ATOM 752 O O . GLU A 1 103 ? -5.923 1.736 -20.132 1.00 68.62 103 GLU A O 1
ATOM 757 N N . SER A 1 104 ? -7.770 1.771 -21.380 1.00 63.59 104 SER A N 1
ATOM 758 C CA . SER A 1 104 ? -7.045 1.627 -22.650 1.00 63.59 104 SER A CA 1
ATOM 759 C C . SER A 1 104 ? -6.242 2.890 -22.973 1.00 63.59 104 SER A C 1
ATOM 761 O O . SER A 1 104 ? -6.807 3.985 -22.926 1.00 63.59 104 SER A O 1
ATOM 763 N N . ASP A 1 105 ? -4.987 2.742 -23.408 1.00 65.69 105 ASP A N 1
ATOM 764 C CA . ASP A 1 105 ? -4.116 3.848 -23.853 1.00 65.69 105 ASP A CA 1
ATOM 765 C C . ASP A 1 105 ? -4.799 4.792 -24.861 1.00 65.69 105 ASP A C 1
ATOM 767 O O . ASP A 1 105 ? -4.553 5.999 -24.851 1.00 65.69 105 ASP A O 1
ATOM 771 N N . ASP A 1 106 ? -5.693 4.264 -25.702 1.00 59.25 106 ASP A N 1
ATOM 772 C CA . ASP A 1 106 ? -6.471 5.046 -26.668 1.00 59.25 106 ASP A CA 1
ATOM 773 C C . ASP A 1 106 ? -7.469 6.003 -26.005 1.00 59.25 106 ASP A C 1
ATOM 775 O O . ASP A 1 106 ? -7.657 7.118 -26.487 1.00 59.25 106 ASP A O 1
ATOM 779 N N . ALA A 1 107 ? -8.064 5.626 -24.872 1.00 64.62 107 ALA A N 1
ATOM 780 C CA . ALA A 1 107 ? -8.974 6.489 -24.120 1.00 64.62 107 ALA A CA 1
ATOM 781 C C . ALA A 1 107 ? -8.216 7.640 -23.441 1.00 64.62 107 ALA A C 1
ATOM 783 O O . ALA A 1 107 ? -8.648 8.792 -23.507 1.00 64.62 107 ALA A O 1
ATOM 784 N N . VAL A 1 108 ? -7.047 7.348 -22.861 1.00 66.06 108 VAL A N 1
ATOM 785 C CA . VAL A 1 108 ? -6.174 8.363 -22.250 1.00 66.06 108 VAL A CA 1
ATOM 786 C C . VAL A 1 108 ? -5.624 9.309 -23.319 1.00 66.06 108 VAL A C 1
ATOM 788 O O . VAL A 1 108 ? -5.645 10.529 -23.144 1.00 66.06 108 VAL A O 1
ATOM 791 N N . ARG A 1 109 ? -5.189 8.774 -24.468 1.00 66.56 109 ARG A N 1
ATOM 792 C CA . ARG A 1 109 ? -4.665 9.570 -25.585 1.00 66.56 109 ARG A CA 1
ATOM 793 C C . ARG A 1 109 ? -5.754 10.415 -26.250 1.00 66.56 109 ARG A C 1
ATOM 795 O O . ARG A 1 109 ? -5.483 11.575 -26.533 1.00 66.56 109 ARG A O 1
ATOM 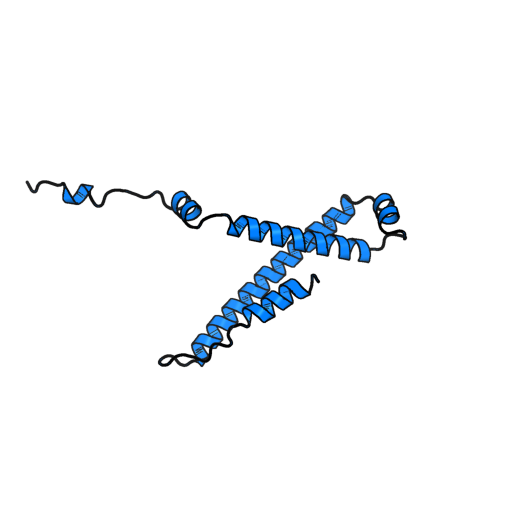802 N N . ALA A 1 110 ? -6.970 9.900 -26.434 1.00 65.62 110 ALA A N 1
ATOM 803 C CA . ALA A 1 110 ? -8.097 10.659 -26.990 1.00 65.62 110 ALA A CA 1
ATOM 804 C C . ALA A 1 110 ? -8.618 11.758 -26.044 1.00 65.62 110 ALA A C 1
ATOM 806 O O . ALA A 1 110 ? -9.104 12.791 -26.504 1.00 65.62 110 ALA A O 1
ATOM 807 N N . ALA A 1 111 ? -8.509 11.560 -24.727 1.00 66.06 111 ALA A N 1
ATOM 808 C CA . ALA A 1 111 ? -8.856 12.577 -23.736 1.00 66.06 111 ALA A CA 1
ATOM 809 C C . ALA A 1 111 ? -7.774 13.666 -23.605 1.00 66.06 111 ALA A C 1
ATOM 811 O O . ALA A 1 111 ? -8.104 14.839 -23.424 1.00 66.06 111 ALA A O 1
ATOM 812 N N . ALA A 1 112 ? -6.492 13.292 -23.705 1.00 73.81 112 ALA A N 1
ATOM 813 C CA . ALA A 1 112 ? -5.360 14.214 -23.586 1.00 73.81 112 ALA A CA 1
ATOM 814 C C . ALA A 1 112 ? -5.069 14.986 -24.884 1.00 73.81 112 ALA A C 1
ATOM 816 O O . ALA A 1 112 ? -4.743 16.172 -24.844 1.00 73.81 112 ALA A O 1
ATOM 817 N N . TYR A 1 113 ? -5.216 14.331 -26.034 1.00 68.06 113 TYR A N 1
ATOM 818 C CA . T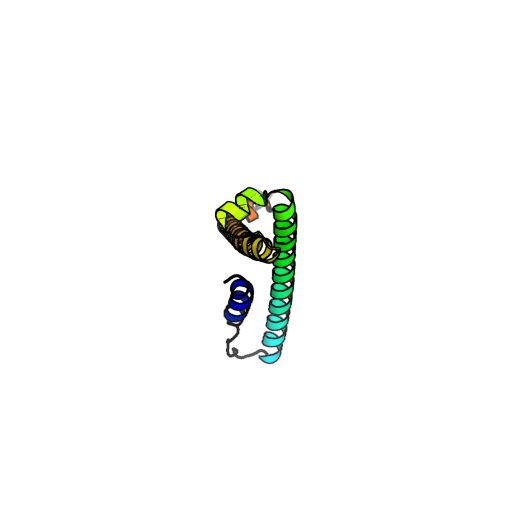YR A 1 113 ? -5.071 14.929 -27.353 1.00 68.06 113 TYR A CA 1
ATOM 819 C C . TYR A 1 113 ? -6.427 14.908 -28.056 1.00 68.06 113 TYR A C 1
ATOM 821 O O . TYR A 1 113 ? -6.875 13.866 -28.532 1.00 68.06 113 TYR A O 1
ATOM 829 N N . ARG A 1 114 ? -7.069 16.078 -28.201 1.00 58.69 114 ARG A N 1
ATOM 830 C CA . ARG A 1 114 ? -8.044 16.232 -29.288 1.00 58.69 114 ARG A CA 1
ATOM 831 C C . ARG A 1 114 ? -7.289 15.960 -30.585 1.00 58.69 114 ARG A C 1
ATOM 833 O O . ARG A 1 114 ? -6.363 16.700 -30.907 1.00 58.69 114 ARG A O 1
ATOM 840 N N . VAL A 1 115 ? -7.673 14.914 -31.309 1.00 61.22 115 VAL A N 1
ATOM 841 C CA . VAL A 1 115 ? -7.239 14.711 -32.693 1.00 61.22 115 VAL A CA 1
ATOM 842 C C . VAL A 1 115 ? -7.630 15.976 -33.455 1.00 61.22 115 VAL A C 1
ATOM 844 O O . VAL A 1 115 ? -8.815 16.295 -33.534 1.00 61.22 115 VAL A O 1
ATOM 847 N N . TRP A 1 116 ? -6.649 16.735 -33.937 1.00 64.12 116 TRP A N 1
ATOM 848 C CA . TRP A 1 116 ? -6.892 17.777 -34.926 1.00 64.12 116 TRP A CA 1
ATOM 849 C C . TRP A 1 116 ? -6.877 17.066 -36.283 1.00 64.12 116 TRP A C 1
ATOM 851 O O . TRP A 1 116 ? -5.796 16.661 -36.717 1.00 64.12 116 TRP A O 1
ATOM 861 N N . PRO A 1 117 ? -8.030 16.801 -36.927 1.00 67.00 117 PRO A N 1
ATOM 862 C CA . PRO A 1 117 ? -7.988 16.566 -38.362 1.00 67.00 117 PRO A CA 1
ATOM 863 C C . PRO A 1 117 ? -7.492 17.873 -38.985 1.00 67.00 117 PRO A C 1
ATOM 865 O O . PRO A 1 117 ? -7.818 18.918 -38.441 1.00 67.00 117 PRO A O 1
ATOM 868 N N . ASP A 1 118 ? -6.640 17.805 -40.010 1.00 61.06 118 ASP A N 1
ATOM 869 C CA . ASP A 1 118 ? -6.489 18.809 -41.086 1.00 61.06 118 ASP A CA 1
ATOM 870 C C . ASP A 1 118 ? -5.080 18.763 -41.723 1.00 61.06 118 ASP A C 1
ATOM 872 O O . ASP A 1 118 ? -4.452 19.794 -41.948 1.00 61.06 118 ASP A O 1
ATOM 876 N N . GLU A 1 119 ? -4.567 17.577 -42.079 1.00 59.38 119 GLU A N 1
ATOM 877 C CA . GLU A 1 119 ? -3.565 17.505 -43.164 1.00 59.38 119 GLU A CA 1
ATOM 878 C C . GLU A 1 119 ? -4.243 17.473 -44.551 1.00 59.38 119 GLU A C 1
ATOM 880 O O . GLU A 1 119 ? -3.666 17.924 -45.539 1.00 59.38 119 GLU A O 1
ATOM 885 N N . GLU A 1 120 ? -5.515 17.061 -44.631 1.00 57.78 120 GLU A N 1
ATOM 886 C CA . GLU A 1 120 ? -6.301 17.060 -45.878 1.00 57.78 120 GLU A CA 1
ATOM 887 C C . GLU A 1 120 ? -6.794 18.461 -46.291 1.00 57.78 120 GLU A C 1
ATOM 889 O O . GLU A 1 120 ? -7.055 18.701 -47.470 1.00 57.78 120 GLU A O 1
ATOM 894 N N . ALA A 1 121 ? -6.864 19.421 -45.358 1.00 57.31 121 ALA A N 1
ATOM 895 C CA . ALA A 1 121 ? -7.308 20.789 -45.643 1.00 57.31 121 ALA A CA 1
ATOM 896 C C . ALA A 1 121 ? -6.253 21.630 -46.392 1.00 57.31 121 ALA A C 1
ATOM 898 O O . ALA A 1 121 ? -6.607 22.547 -47.131 1.00 57.31 121 ALA A O 1
ATOM 899 N N . TRP A 1 122 ? -4.962 21.302 -46.248 1.00 57.97 122 TRP A N 1
ATOM 900 C CA . TRP A 1 122 ? -3.867 21.953 -46.981 1.00 57.97 122 TRP A CA 1
ATOM 901 C C . TRP A 1 122 ? -3.704 21.394 -48.403 1.00 57.97 122 TRP A C 1
ATOM 903 O O . TRP A 1 122 ? -3.398 22.140 -49.329 1.00 57.97 122 TRP A O 1
ATOM 913 N N . ALA A 1 123 ? -3.999 20.108 -48.618 1.00 60.91 123 ALA A N 1
ATOM 914 C CA . ALA A 1 123 ? -3.941 19.490 -49.946 1.00 60.91 123 ALA A CA 1
ATOM 915 C C . ALA A 1 123 ? -5.069 19.952 -50.893 1.00 60.91 123 ALA A C 1
ATOM 917 O O . ALA A 1 123 ? -4.967 19.777 -52.106 1.00 60.91 123 ALA A O 1
ATOM 918 N N . ALA A 1 124 ? -6.138 20.544 -50.354 1.00 63.16 124 ALA A N 1
ATOM 919 C CA . ALA A 1 124 ? -7.275 21.043 -51.122 1.00 63.16 124 ALA A CA 1
ATOM 920 C C . ALA A 1 124 ? -7.175 22.535 -51.489 1.00 63.16 124 ALA A C 1
ATOM 922 O O . ALA A 1 124 ? -8.139 23.072 -52.034 1.00 63.16 124 ALA A O 1
ATOM 923 N N . SER A 1 125 ? -6.055 23.221 -51.211 1.00 62.50 125 SER A N 1
ATOM 924 C CA . SER A 1 125 ? -5.889 24.604 -51.668 1.00 62.50 125 SER A CA 1
ATOM 925 C C . SER A 1 125 ? -5.641 24.609 -53.184 1.00 62.50 125 SER A C 1
ATOM 927 O O . SER A 1 125 ? -4.621 24.069 -53.621 1.00 62.50 125 SER A O 1
ATOM 929 N N . PRO A 1 126 ? -6.549 25.163 -54.010 1.00 66.12 126 PRO A N 1
ATOM 930 C CA . PRO A 1 126 ? -6.256 25.349 -55.416 1.00 66.12 126 PRO A CA 1
ATOM 931 C C . PRO A 1 126 ? -5.259 26.501 -55.507 1.00 66.12 126 PRO A C 1
ATOM 933 O O . PRO A 1 126 ? -5.545 27.609 -55.054 1.00 66.12 126 PRO A O 1
ATOM 936 N N . GLU A 1 127 ? -4.077 26.221 -56.048 1.00 68.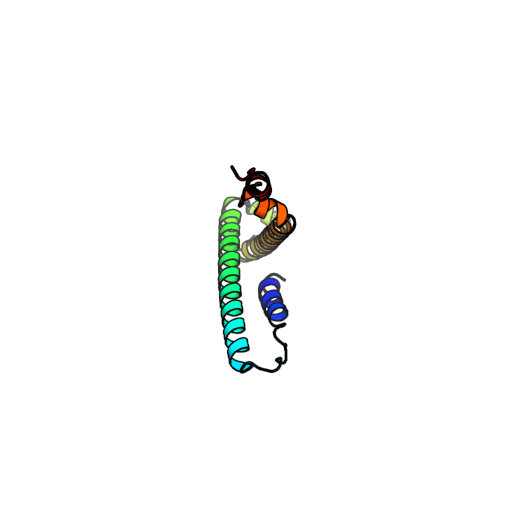75 127 GLU A N 1
ATOM 937 C CA . GLU A 1 127 ? -3.090 27.244 -56.377 1.00 68.75 127 GLU A CA 1
ATOM 938 C C . GLU A 1 127 ? -3.756 28.285 -57.297 1.00 68.75 127 GLU A C 1
ATOM 940 O O . GLU A 1 127 ? -4.162 27.961 -58.416 1.00 68.75 127 GLU A O 1
ATOM 945 N N . THR A 1 128 ? -3.946 29.508 -56.793 1.00 60.62 128 THR A N 1
ATOM 946 C CA . THR A 1 128 ? -4.372 30.679 -57.580 1.00 60.62 128 THR A CA 1
ATOM 947 C C . THR A 1 128 ? -3.177 31.536 -57.934 1.00 60.62 128 THR A C 1
ATOM 949 O O . THR A 1 128 ? -2.433 31.872 -56.982 1.00 60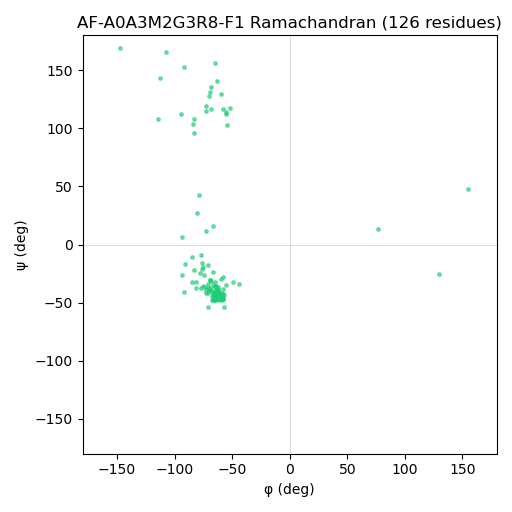.62 128 THR A O 1
#

Mean predicted aligned error: 14.01 Å

Sequence (128 aa):
LGIGVPVVVLVVSADLWERGGDGVRREQVVLFNMTTLATLTLGLGVLYLAVWALAWAGAAVLVVSRLFADAVGHEVTAVDYLRLTWVTTSLAVLGGALGAGLESDDAVRAAAYRVWPDEEAWAASPET